Protein AF-A0A8H8X0E6-F1 (afdb_monomer)

pLDDT: mean 83.7, std 21.02, range [35.06, 98.38]

Solvent-accessible surface area (backbone atoms only — not comparable to full-atom values): 6924 Å² total; per-residue (Å²): 142,84,89,83,88,86,82,88,77,90,74,78,81,75,70,88,74,89,77,80,81,79,71,88,70,76,49,58,65,58,55,48,32,52,52,51,24,50,38,54,38,35,60,74,73,28,93,73,42,35,54,33,66,67,58,52,47,55,52,30,58,74,58,72,50,62,72,80,57,44,62,72,37,63,69,46,40,53,51,23,51,52,51,35,51,57,39,59,75,44,44,68,61,43,46,56,51,46,42,52,31,20,15,74,84,18,78,75,46,52,50,43,27,40,64,129

Organism: NCBI:txid1775910

Sequence (116 aa):
MKRIAIIAGTALALFASSAIAKDVEFDKEDIATRLIAMSAFVKTDCADMNPDTQVIRAILDKLGVDPEQLVKVQRREMQGNLLIMTYRANRKEACDDLWKQFGASGETLPGLLVRP

Secondary structure (DSSP, 8-state):
-----------------TTS-S-----HHHHHHHHHHHHHHHHHH-TT-EE-HHHHHHHHHHHT--HHHHTTSHHHHHHHHHHHHHHHHTHHHHHHHHHHHHSTT-SSSTTSEE--

Foldseek 3Di:
DDDDDDDDDPPPPDDDPVPPPPDPPPQLLNVLLLLVLLQVLCCPQPPFKHFPPVVSVVSCVVSVHDPVVQCVPVVSVVVSVVSSVVCVVPVVVSNVLCCCQEDCPHDPHHPRMYGD

Radius of gyration: 22.41 Å; Cα contacts (8 Å, |Δi|>4): 113; chains: 1; bounding box: 71×55×41 Å

Structure (mmCIF, N/CA/C/O backbone):
data_AF-A0A8H8X0E6-F1
#
_entry.id   AF-A0A8H8X0E6-F1
#
loop_
_atom_site.group_PDB
_atom_site.id
_atom_site.type_symbol
_atom_site.label_atom_id
_atom_site.label_alt_id
_atom_site.label_comp_id
_atom_site.label_asym_id
_atom_site.label_entity_id
_atom_site.label_seq_id
_atom_site.pdbx_PDB_ins_code
_atom_site.Cartn_x
_atom_site.Cartn_y
_atom_site.Cartn_z
_atom_site.occupancy
_atom_site.B_iso_or_equiv
_atom_site.auth_seq_id
_atom_site.auth_comp_id
_atom_site.auth_asym_id
_atom_site.auth_atom_id
_atom_site.pdbx_PDB_model_num
ATOM 1 N N . MET A 1 1 ? 53.832 44.017 23.919 1.00 44.25 1 MET A N 1
ATOM 2 C CA . 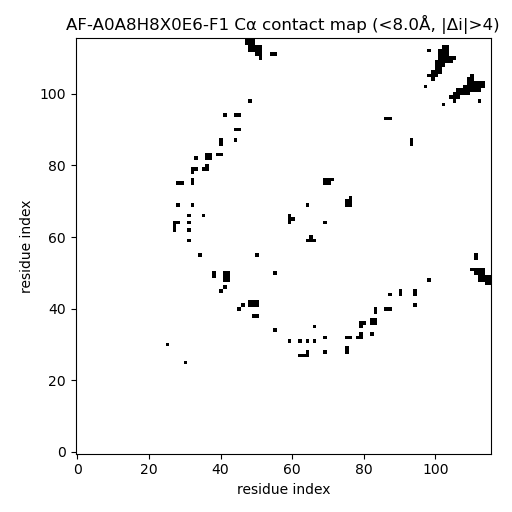MET A 1 1 ? 54.167 42.596 23.668 1.00 44.25 1 MET A CA 1
ATOM 3 C C . MET A 1 1 ? 53.394 41.701 24.632 1.00 44.25 1 MET A C 1
ATOM 5 O O . MET A 1 1 ? 53.723 41.718 25.806 1.00 44.25 1 MET A O 1
ATOM 9 N N . LYS A 1 2 ? 52.378 40.971 24.150 1.00 39.12 2 LYS A N 1
ATOM 10 C CA . LYS A 1 2 ? 52.036 39.561 24.462 1.00 39.12 2 LYS A CA 1
ATOM 11 C C . LYS A 1 2 ? 50.599 39.283 24.007 1.00 39.12 2 LYS A C 1
ATOM 13 O O . LYS A 1 2 ? 49.654 39.872 24.513 1.00 39.12 2 LYS A O 1
ATOM 18 N N . ARG A 1 3 ? 50.475 38.405 23.011 1.00 40.94 3 ARG A N 1
ATOM 19 C CA . ARG A 1 3 ? 49.227 37.773 22.574 1.00 40.94 3 ARG A CA 1
ATOM 20 C C . ARG A 1 3 ? 48.930 36.617 23.531 1.00 40.94 3 ARG A C 1
ATOM 22 O O . ARG A 1 3 ? 49.848 35.858 23.830 1.00 40.94 3 ARG A O 1
ATOM 29 N N . ILE A 1 4 ? 47.679 36.458 23.947 1.00 46.97 4 ILE A N 1
ATOM 30 C CA . ILE A 1 4 ? 47.162 35.186 24.462 1.00 46.97 4 ILE A CA 1
ATOM 31 C C . ILE A 1 4 ? 45.905 34.878 23.654 1.00 46.97 4 ILE A C 1
ATOM 33 O O . ILE A 1 4 ? 44.913 35.597 23.726 1.00 46.97 4 ILE A O 1
ATOM 37 N N . ALA A 1 5 ? 46.012 33.841 22.829 1.00 43.22 5 ALA A N 1
ATOM 38 C CA . ALA A 1 5 ? 44.894 33.164 22.201 1.00 43.22 5 ALA A CA 1
ATOM 39 C C . ALA A 1 5 ? 44.354 32.123 23.190 1.00 43.22 5 ALA A C 1
ATOM 41 O O . ALA A 1 5 ? 45.144 31.399 23.796 1.00 43.22 5 ALA A O 1
ATOM 42 N N . ILE A 1 6 ? 43.031 32.027 23.323 1.00 46.69 6 ILE A N 1
ATOM 43 C CA . ILE A 1 6 ? 42.363 30.852 23.889 1.00 46.69 6 ILE A CA 1
ATOM 44 C C . ILE A 1 6 ? 41.398 30.339 22.824 1.00 46.69 6 ILE A C 1
ATOM 46 O O . ILE A 1 6 ? 40.614 31.087 22.243 1.00 46.69 6 ILE A O 1
ATOM 50 N N . ILE A 1 7 ? 41.576 29.058 22.531 1.00 47.94 7 ILE A N 1
ATOM 51 C CA . ILE A 1 7 ? 40.958 28.260 21.483 1.00 47.94 7 ILE A CA 1
ATOM 52 C C . ILE A 1 7 ? 39.714 27.562 22.047 1.00 47.94 7 ILE A C 1
ATOM 54 O O . ILE A 1 7 ? 39.724 27.116 23.188 1.00 47.94 7 ILE A O 1
ATOM 58 N N . ALA A 1 8 ? 38.737 27.395 21.155 1.00 38.59 8 ALA A N 1
ATOM 59 C CA . ALA A 1 8 ? 37.742 26.326 21.084 1.00 38.59 8 ALA A CA 1
ATOM 60 C C . ALA A 1 8 ? 36.628 26.229 22.130 1.00 38.59 8 ALA A C 1
ATOM 62 O O . ALA A 1 8 ? 36.826 26.230 23.339 1.00 38.59 8 ALA A O 1
ATOM 63 N N . GLY A 1 9 ? 35.450 25.923 21.580 1.00 36.88 9 GLY A N 1
ATOM 64 C CA . GLY A 1 9 ? 34.549 24.973 22.213 1.00 36.88 9 GLY A CA 1
ATOM 65 C C . GLY A 1 9 ? 33.214 25.539 22.652 1.00 36.88 9 GLY A C 1
ATOM 66 O O . GLY A 1 9 ? 32.753 25.196 23.732 1.00 36.88 9 GLY A O 1
ATOM 67 N N . THR A 1 10 ? 32.538 26.346 21.832 1.00 44.59 10 THR A N 1
ATOM 68 C CA . THR A 1 10 ? 31.100 26.593 22.031 1.00 44.59 10 THR A CA 1
ATOM 69 C C . THR A 1 10 ? 30.303 25.375 21.552 1.00 44.59 10 THR A C 1
ATOM 71 O O . THR A 1 10 ? 29.548 25.434 20.587 1.00 44.59 10 THR A O 1
ATOM 74 N N . ALA A 1 11 ? 30.499 24.234 22.215 1.00 43.66 11 ALA A N 1
ATOM 75 C CA . ALA A 1 11 ? 29.534 23.150 22.190 1.00 43.66 11 ALA A CA 1
ATOM 76 C C . ALA A 1 11 ? 28.353 23.616 23.044 1.00 43.66 11 ALA A C 1
ATOM 78 O O . ALA A 1 11 ? 28.342 23.459 24.265 1.00 43.66 11 ALA A O 1
ATOM 79 N N . LEU A 1 12 ? 27.385 24.267 22.399 1.00 47.25 12 LEU A N 1
ATOM 80 C CA . LEU A 1 12 ? 26.084 24.514 22.998 1.00 47.25 12 LEU A CA 1
ATOM 81 C C . LEU A 1 12 ? 25.420 23.144 23.186 1.00 47.25 12 LEU A C 1
ATOM 83 O O . LEU A 1 12 ? 24.783 22.605 22.284 1.00 47.25 12 LEU A O 1
ATOM 87 N N . ALA A 1 13 ? 25.612 22.563 24.366 1.00 51.88 13 ALA A N 1
ATOM 88 C CA . ALA A 1 13 ? 24.751 21.519 24.882 1.00 51.88 13 ALA A CA 1
ATOM 89 C C . ALA A 1 13 ? 23.367 22.140 25.124 1.00 51.88 13 ALA A C 1
ATOM 91 O O . ALA A 1 13 ? 23.052 22.589 26.224 1.00 51.88 13 ALA A O 1
ATOM 92 N N . LEU A 1 14 ? 22.548 22.210 24.074 1.00 46.12 14 LEU A N 1
ATOM 93 C CA . LEU A 1 14 ? 21.116 22.423 24.217 1.00 46.12 14 LEU A CA 1
ATOM 94 C C . LEU A 1 14 ? 20.473 21.058 24.443 1.00 46.12 14 LEU A C 1
ATOM 96 O O . LEU A 1 14 ? 20.231 20.295 23.516 1.00 46.12 14 LEU A O 1
ATOM 100 N N . PHE A 1 15 ? 20.303 20.764 25.728 1.00 50.59 15 PHE A N 1
ATOM 101 C CA . PHE A 1 15 ? 19.176 20.055 26.317 1.00 50.59 15 PHE A CA 1
ATOM 102 C C . PHE A 1 15 ? 18.475 19.017 25.432 1.00 50.59 15 PHE A C 1
ATOM 104 O O . PHE A 1 15 ? 17.677 19.329 24.550 1.00 50.59 15 PHE A O 1
ATOM 111 N N . ALA A 1 16 ? 18.713 17.759 25.804 1.00 49.31 16 ALA A N 1
ATOM 112 C CA . ALA A 1 16 ? 17.683 16.747 25.993 1.00 49.31 16 ALA A CA 1
ATOM 113 C C . ALA A 1 16 ? 16.251 17.263 25.759 1.00 49.31 16 ALA A C 1
ATOM 115 O O . ALA A 1 16 ? 15.616 17.815 26.653 1.00 49.31 16 ALA A O 1
ATOM 116 N N . SER A 1 17 ? 15.724 17.022 24.562 1.00 42.12 17 SER A N 1
ATOM 117 C CA . SER A 1 17 ? 14.280 16.982 24.349 1.00 42.12 17 SER A CA 1
ATOM 118 C C . SER A 1 17 ? 13.820 15.535 24.484 1.00 42.12 17 SER A C 1
ATOM 120 O O . SER A 1 17 ? 13.332 14.926 23.540 1.00 42.12 17 SER A O 1
ATOM 122 N N . SER A 1 18 ? 13.954 14.965 25.681 1.00 45.53 18 SER A N 1
ATOM 123 C CA . SER A 1 18 ? 13.305 13.706 26.074 1.00 45.53 18 SER A CA 1
ATOM 124 C C . SER A 1 18 ? 11.787 13.881 26.300 1.00 45.53 18 SER A C 1
ATOM 126 O O . SER A 1 18 ? 11.186 13.192 27.118 1.00 45.53 18 SER A O 1
ATOM 128 N N . ALA A 1 19 ? 11.147 14.808 25.573 1.00 48.16 19 ALA A N 1
ATOM 129 C CA . ALA A 1 19 ? 9.763 15.237 25.791 1.00 48.16 19 ALA A CA 1
ATOM 130 C C . ALA A 1 19 ? 8.918 15.392 24.505 1.00 48.16 19 ALA A C 1
ATOM 132 O O . ALA A 1 19 ? 7.848 15.987 24.564 1.00 48.16 19 ALA A O 1
ATOM 133 N N . ILE A 1 20 ? 9.339 14.832 23.362 1.00 45.31 20 ILE A N 1
ATOM 134 C CA . ILE A 1 20 ? 8.476 14.680 22.164 1.00 45.31 20 ILE A CA 1
ATOM 135 C C . ILE A 1 20 ? 8.529 13.236 21.635 1.00 45.31 20 ILE A C 1
ATOM 137 O O . ILE A 1 20 ? 8.557 12.978 20.440 1.00 45.31 20 ILE A O 1
ATOM 141 N N . ALA A 1 21 ? 8.589 12.270 22.549 1.00 44.22 21 ALA A N 1
ATOM 142 C CA . ALA A 1 21 ? 8.438 10.848 22.239 1.00 44.22 21 ALA A CA 1
ATOM 143 C C . ALA A 1 21 ? 7.188 10.259 22.914 1.00 44.22 21 ALA A C 1
ATOM 145 O O . ALA A 1 21 ? 7.139 9.065 23.189 1.00 44.22 21 ALA A O 1
ATOM 146 N N . LYS A 1 22 ? 6.193 11.100 23.228 1.00 35.06 22 LYS A N 1
ATOM 147 C CA . LYS A 1 22 ? 4.866 10.624 23.620 1.00 35.06 22 LYS A CA 1
ATOM 148 C C . LYS A 1 22 ? 4.032 10.452 22.358 1.00 35.06 22 LYS A C 1
ATOM 150 O O . LYS A 1 22 ? 3.557 11.427 21.788 1.00 35.06 22 LYS A O 1
ATOM 155 N N . ASP A 1 23 ? 3.951 9.196 21.941 1.00 43.84 23 ASP A N 1
ATOM 156 C CA . ASP A 1 23 ? 2.812 8.620 21.239 1.00 43.84 23 ASP A CA 1
ATOM 157 C C . ASP A 1 23 ? 2.498 9.232 19.864 1.00 43.84 23 ASP A C 1
ATOM 159 O O . ASP A 1 23 ? 1.439 9.814 19.643 1.00 43.84 23 ASP A O 1
ATOM 163 N N . VAL A 1 24 ? 3.364 8.989 18.870 1.00 44.91 24 VAL A N 1
ATOM 164 C CA . VAL A 1 24 ? 2.840 8.786 17.505 1.00 44.91 24 VAL A CA 1
ATOM 165 C C . VAL A 1 24 ? 2.217 7.392 17.491 1.00 44.91 24 VAL A C 1
ATOM 167 O O . VAL A 1 24 ? 2.767 6.441 16.940 1.00 44.91 24 VAL A O 1
ATOM 170 N N . GLU A 1 25 ? 1.095 7.245 18.188 1.00 51.03 25 GLU A N 1
ATOM 171 C CA . GLU A 1 25 ? 0.219 6.107 17.981 1.00 51.03 25 GLU A CA 1
ATOM 172 C C . GLU A 1 25 ? -0.346 6.298 16.574 1.00 51.03 25 GLU A C 1
ATOM 174 O O . GLU A 1 25 ? -1.158 7.192 16.321 1.00 51.03 25 GLU A O 1
ATOM 179 N N . PHE A 1 26 ? 0.193 5.553 15.607 1.00 59.50 26 PHE A N 1
ATOM 180 C CA . PHE A 1 26 ? -0.375 5.545 14.269 1.00 59.50 26 PHE A CA 1
ATOM 181 C C . PHE A 1 26 ? -1.802 5.026 14.393 1.00 59.50 26 PHE A C 1
ATOM 183 O O . PHE A 1 26 ? -2.028 3.847 14.660 1.00 59.50 26 PHE A O 1
ATOM 190 N N . ASP A 1 27 ? -2.755 5.936 14.217 1.00 88.25 27 ASP A N 1
ATOM 191 C CA . ASP A 1 27 ? -4.169 5.614 14.161 1.00 88.25 27 ASP A CA 1
ATOM 192 C C . ASP A 1 27 ? -4.382 4.485 13.144 1.00 88.25 27 ASP A C 1
ATOM 194 O O . ASP A 1 27 ? -3.899 4.546 12.010 1.00 88.25 27 ASP A O 1
ATOM 198 N N . LYS A 1 28 ? -5.095 3.434 13.551 1.00 92.25 28 LYS A N 1
ATOM 199 C CA . LYS A 1 28 ? -5.403 2.273 12.707 1.00 92.25 28 LYS A CA 1
ATOM 200 C C . LYS A 1 28 ? -5.987 2.671 11.350 1.00 92.25 28 LYS A C 1
ATOM 202 O O . LYS A 1 28 ? -5.697 2.026 10.344 1.00 92.25 28 LYS A O 1
ATOM 207 N N . GLU A 1 29 ? -6.758 3.756 11.300 1.00 93.00 29 GLU A N 1
ATOM 208 C CA . GLU A 1 29 ? -7.299 4.294 10.055 1.00 93.00 29 GLU A CA 1
ATOM 209 C C . GLU A 1 29 ? -6.228 4.936 9.165 1.00 93.00 29 GLU A C 1
ATOM 211 O O . GLU A 1 29 ? -6.338 4.877 7.941 1.00 93.00 29 GLU A O 1
ATOM 216 N N . ASP A 1 30 ? -5.188 5.538 9.749 1.00 92.69 30 ASP A N 1
ATOM 217 C CA . ASP A 1 30 ? -4.032 6.077 9.021 1.00 92.69 30 ASP A CA 1
ATOM 218 C C . ASP A 1 30 ? -3.267 4.949 8.325 1.00 92.69 30 ASP A C 1
ATOM 220 O O . ASP A 1 30 ? -3.00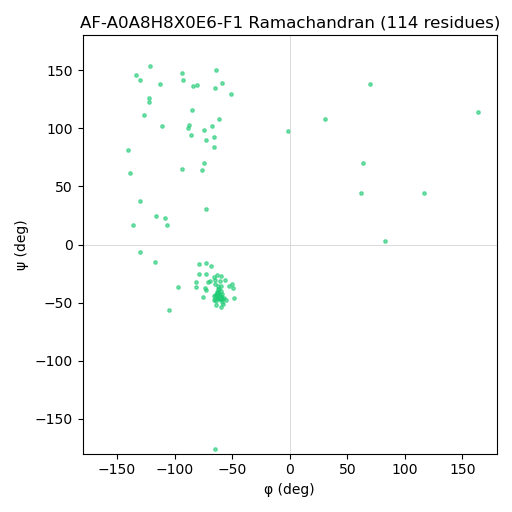9 5.015 7.121 1.00 92.69 30 ASP A O 1
ATOM 224 N N . ILE A 1 31 ? -2.985 3.874 9.070 1.00 93.44 31 ILE A N 1
ATOM 225 C CA . ILE A 1 31 ? -2.320 2.671 8.553 1.00 93.44 31 ILE A CA 1
ATOM 226 C C . ILE A 1 31 ? -3.148 2.067 7.419 1.00 93.44 31 ILE A C 1
ATOM 228 O O . ILE A 1 31 ? -2.629 1.819 6.330 1.00 93.44 31 ILE A O 1
ATOM 232 N N . ALA A 1 32 ? -4.448 1.878 7.648 1.00 95.44 32 ALA A N 1
ATOM 233 C CA . ALA A 1 32 ? -5.356 1.322 6.657 1.00 95.44 32 ALA A CA 1
ATOM 234 C C . ALA A 1 32 ? -5.466 2.207 5.401 1.00 95.44 32 ALA A C 1
ATOM 236 O O . ALA A 1 32 ?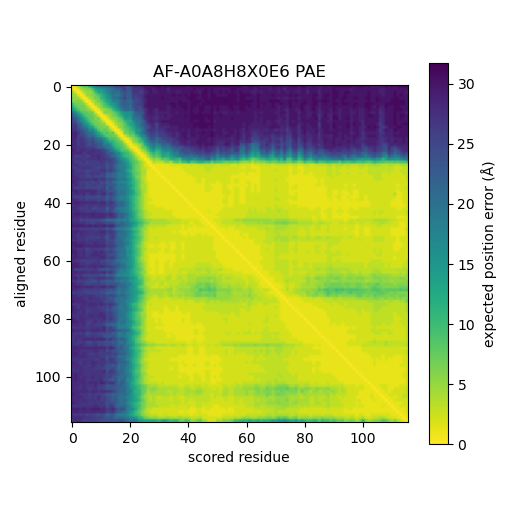 -5.423 1.697 4.282 1.00 95.44 32 ALA A O 1
ATOM 237 N N . THR A 1 33 ? -5.518 3.533 5.559 1.00 95.69 33 THR A N 1
ATOM 238 C CA . THR A 1 33 ? -5.542 4.482 4.433 1.00 95.69 33 THR A CA 1
ATOM 239 C C . THR A 1 33 ? -4.274 4.380 3.590 1.00 95.69 33 THR A C 1
ATOM 241 O O . THR A 1 33 ? -4.356 4.297 2.364 1.00 95.69 33 THR A O 1
ATOM 244 N N . ARG A 1 34 ? -3.097 4.335 4.229 1.00 95.12 34 ARG A N 1
ATOM 245 C CA . ARG A 1 34 ? -1.813 4.154 3.534 1.00 95.12 34 ARG A CA 1
ATOM 246 C C . ARG A 1 34 ? -1.768 2.828 2.783 1.00 95.12 34 ARG A C 1
ATOM 248 O O . ARG A 1 34 ? -1.373 2.807 1.620 1.00 95.12 34 ARG A O 1
ATOM 255 N N . LEU A 1 35 ? -2.214 1.748 3.424 1.00 95.94 35 LEU A N 1
ATOM 256 C CA . LEU A 1 35 ? -2.246 0.412 2.836 1.00 95.94 35 LEU A CA 1
ATOM 257 C C . LEU A 1 35 ? -3.134 0.364 1.585 1.00 95.94 35 LEU A C 1
ATOM 259 O O . LEU A 1 35 ? -2.708 -0.142 0.546 1.00 95.94 35 LEU A O 1
ATOM 263 N N . ILE A 1 36 ? -4.343 0.924 1.657 1.00 95.56 36 ILE A N 1
ATOM 264 C CA . ILE A 1 36 ? -5.288 0.967 0.531 1.00 95.56 36 ILE A CA 1
ATOM 265 C C . ILE A 1 36 ? -4.730 1.819 -0.611 1.00 95.56 36 ILE A C 1
ATOM 267 O O . ILE A 1 36 ? -4.731 1.381 -1.760 1.00 95.56 36 ILE A O 1
ATOM 271 N N . ALA A 1 37 ? -4.207 3.007 -0.307 1.00 96.50 37 ALA A N 1
ATOM 272 C CA . ALA A 1 37 ? -3.643 3.908 -1.308 1.00 96.50 37 ALA A CA 1
ATOM 273 C C . ALA A 1 37 ? -2.414 3.306 -2.012 1.00 96.50 37 ALA A C 1
ATOM 275 O O . ALA A 1 37 ? -2.325 3.355 -3.239 1.00 96.50 37 ALA A O 1
ATOM 276 N N . MET A 1 38 ? -1.507 2.671 -1.263 1.00 97.44 38 MET A N 1
ATOM 277 C CA . MET A 1 38 ? -0.382 1.918 -1.825 1.00 97.44 38 MET A CA 1
ATOM 278 C C . MET A 1 38 ? -0.874 0.783 -2.730 1.00 97.44 38 MET A C 1
ATOM 280 O O . MET A 1 38 ? -0.401 0.645 -3.854 1.00 97.44 38 MET A O 1
ATOM 284 N N . SER A 1 39 ? -1.855 0.002 -2.274 1.00 97.00 39 SER A N 1
ATOM 285 C CA . SER A 1 39 ? -2.408 -1.119 -3.043 1.00 97.00 39 SER A CA 1
ATOM 286 C C . SER A 1 39 ? -3.051 -0.651 -4.351 1.00 97.00 39 SER A C 1
ATOM 288 O O . SER A 1 39 ? -2.843 -1.267 -5.397 1.00 97.00 39 SER A O 1
ATOM 290 N N . ALA A 1 40 ? -3.785 0.465 -4.313 1.00 96.94 40 ALA A N 1
ATOM 291 C CA . ALA A 1 40 ? -4.392 1.080 -5.489 1.00 96.94 40 ALA A CA 1
ATOM 292 C C . ALA A 1 40 ? -3.338 1.597 -6.481 1.00 96.94 40 ALA A C 1
ATOM 294 O O . ALA A 1 40 ? -3.466 1.358 -7.684 1.00 96.94 40 ALA A O 1
ATOM 295 N N . PHE A 1 41 ? -2.284 2.257 -5.985 1.00 98.38 41 PHE A N 1
ATOM 296 C CA . PHE A 1 41 ? -1.151 2.679 -6.809 1.00 98.38 41 PHE A CA 1
ATOM 297 C C . PHE A 1 41 ? -0.470 1.475 -7.464 1.00 98.38 41 PHE A C 1
ATOM 299 O O . PHE A 1 41 ? -0.388 1.431 -8.686 1.00 98.38 41 PHE A O 1
ATOM 306 N N . VAL A 1 42 ? -0.066 0.460 -6.692 1.00 98.25 42 VAL A N 1
ATOM 307 C CA . VAL A 1 42 ? 0.609 -0.733 -7.232 1.00 98.25 42 VAL A CA 1
ATOM 308 C C . VAL A 1 42 ? -0.236 -1.390 -8.315 1.00 98.25 42 VAL A C 1
ATOM 310 O O . VAL A 1 42 ? 0.264 -1.644 -9.406 1.00 98.25 42 VAL A O 1
ATOM 313 N N . LYS A 1 43 ? -1.532 -1.597 -8.051 1.00 97.50 43 LYS A N 1
ATOM 314 C CA . LYS A 1 43 ? -2.438 -2.248 -9.001 1.00 97.50 43 LYS A CA 1
ATOM 315 C C . LYS A 1 43 ? -2.568 -1.499 -10.331 1.00 97.50 43 LYS A C 1
ATOM 317 O O . LYS A 1 43 ? -2.822 -2.130 -11.354 1.00 97.50 43 LYS A O 1
ATOM 322 N N . THR A 1 44 ? -2.450 -0.174 -10.303 1.00 97.56 44 THR A N 1
ATOM 323 C CA . THR A 1 44 ? -2.712 0.691 -11.461 1.00 97.56 44 THR A CA 1
ATOM 324 C C . THR A 1 44 ? -1.435 1.065 -12.210 1.00 97.56 44 THR A C 1
ATOM 326 O O . THR A 1 44 ? -1.447 1.182 -13.433 1.00 97.56 44 THR A O 1
ATOM 329 N N . ASP A 1 45 ? -0.339 1.276 -11.485 1.00 98.12 45 ASP A N 1
ATOM 330 C CA . ASP A 1 45 ? 0.848 1.970 -11.980 1.00 98.12 45 ASP A CA 1
ATOM 331 C C . ASP A 1 45 ? 2.110 1.077 -12.022 1.00 98.12 45 ASP A C 1
ATOM 333 O O . ASP A 1 45 ? 3.071 1.434 -12.709 1.00 98.12 45 ASP A O 1
ATOM 337 N N . CYS A 1 46 ? 2.118 -0.086 -11.356 1.00 97.81 46 CYS A N 1
ATOM 338 C CA . CYS A 1 46 ? 3.260 -1.006 -11.328 1.00 97.81 46 CYS A CA 1
ATOM 339 C C . CYS A 1 46 ? 2.963 -2.301 -12.108 1.00 97.81 46 CYS A C 1
ATOM 341 O O . CYS A 1 46 ? 2.281 -3.196 -11.621 1.00 97.81 46 CYS A O 1
ATOM 343 N N . ALA A 1 47 ? 3.487 -2.409 -13.333 1.00 95.69 47 ALA A N 1
ATOM 344 C CA . ALA A 1 47 ? 3.059 -3.424 -14.305 1.00 95.69 47 ALA A CA 1
ATOM 345 C C . ALA A 1 47 ? 3.376 -4.885 -13.925 1.00 95.69 47 ALA A C 1
ATOM 347 O O . ALA A 1 47 ? 2.677 -5.793 -14.369 1.00 95.69 47 ALA A O 1
ATOM 348 N N . ASP A 1 48 ? 4.425 -5.124 -13.136 1.00 95.88 48 ASP A N 1
ATOM 349 C CA . ASP A 1 48 ? 4.905 -6.457 -12.751 1.00 95.88 48 ASP A CA 1
ATOM 350 C C . ASP A 1 48 ? 4.595 -6.811 -11.289 1.00 95.88 48 ASP A C 1
ATOM 352 O O . ASP A 1 48 ? 5.178 -7.744 -10.737 1.00 95.88 48 ASP A O 1
ATOM 356 N N . MET A 1 49 ? 3.671 -6.082 -10.659 1.00 97.31 49 MET A N 1
ATOM 357 C CA . MET A 1 49 ? 3.290 -6.272 -9.264 1.00 97.31 49 MET A CA 1
ATOM 358 C C . MET A 1 49 ? 1.776 -6.289 -9.091 1.00 97.31 49 MET A C 1
ATOM 360 O O . MET A 1 49 ? 1.037 -5.557 -9.743 1.00 97.31 49 MET A O 1
ATOM 364 N N . ASN A 1 50 ? 1.307 -7.098 -8.149 1.00 97.94 50 ASN A N 1
ATOM 365 C CA . ASN A 1 50 ? -0.060 -7.071 -7.665 1.00 97.94 50 ASN A CA 1
ATOM 366 C C . ASN A 1 50 ? -0.071 -7.013 -6.133 1.00 97.94 50 ASN A C 1
ATOM 368 O O . ASN A 1 50 ? 0.737 -7.684 -5.489 1.00 97.94 50 ASN A O 1
ATOM 372 N N . PRO A 1 51 ? -0.998 -6.252 -5.534 1.00 97.38 51 PRO A N 1
ATOM 373 C CA . PRO A 1 51 ? -1.280 -6.383 -4.113 1.00 97.38 51 PRO A CA 1
ATOM 374 C C . PRO A 1 51 ? -1.868 -7.769 -3.809 1.00 97.38 51 PRO A C 1
ATOM 376 O O . PRO A 1 51 ? -2.787 -8.211 -4.505 1.00 97.38 51 PRO A O 1
ATOM 379 N N . ASP A 1 52 ? -1.394 -8.433 -2.753 1.00 96.75 52 ASP A N 1
ATOM 380 C CA . ASP A 1 52 ? -2.062 -9.626 -2.231 1.00 96.75 52 ASP A CA 1
ATOM 381 C C . ASP A 1 52 ? -3.326 -9.203 -1.471 1.00 96.75 52 ASP A C 1
ATOM 383 O O . ASP A 1 52 ? -3.307 -8.787 -0.309 1.00 96.75 52 ASP A O 1
ATOM 387 N N . THR A 1 53 ? -4.464 -9.301 -2.157 1.00 93.31 53 THR A N 1
ATOM 388 C CA . THR A 1 53 ? -5.761 -8.877 -1.622 1.00 93.31 53 THR A CA 1
ATOM 389 C C . THR A 1 53 ? -6.203 -9.663 -0.389 1.00 93.31 53 THR A C 1
ATOM 391 O O . THR A 1 53 ? -6.974 -9.131 0.411 1.00 93.31 53 THR A O 1
ATOM 394 N N . GLN A 1 54 ? -5.745 -10.910 -0.221 1.00 94.44 54 GLN A N 1
ATOM 395 C CA . GLN A 1 54 ? -6.093 -11.715 0.952 1.00 94.44 54 GLN A CA 1
ATOM 396 C C . GLN A 1 54 ? -5.307 -11.233 2.169 1.00 94.44 54 GLN A C 1
ATOM 398 O O . GLN A 1 54 ? -5.895 -11.006 3.228 1.00 94.44 54 GLN A O 1
ATOM 403 N N . VAL A 1 55 ? -4.005 -10.990 1.997 1.00 94.50 55 VAL A N 1
ATOM 404 C CA . VAL A 1 55 ? -3.142 -10.442 3.051 1.00 94.50 55 VAL A CA 1
ATOM 405 C C . VAL A 1 55 ? -3.611 -9.046 3.464 1.00 94.50 55 VAL A C 1
ATOM 407 O O . VAL A 1 55 ? -3.768 -8.781 4.654 1.00 94.50 55 VAL A O 1
ATOM 410 N N . ILE A 1 56 ? -3.917 -8.168 2.504 1.00 94.88 56 ILE A N 1
ATOM 411 C CA . ILE A 1 56 ? -4.425 -6.817 2.795 1.00 94.88 56 ILE A CA 1
ATOM 412 C C . ILE A 1 56 ? -5.725 -6.873 3.594 1.00 94.88 56 ILE A C 1
ATOM 414 O O . ILE A 1 56 ? -5.847 -6.172 4.598 1.00 94.88 56 ILE A O 1
ATOM 418 N N . ARG A 1 57 ? -6.684 -7.718 3.191 1.00 94.44 57 ARG A N 1
ATOM 419 C CA . ARG A 1 57 ? -7.944 -7.877 3.928 1.00 94.44 57 ARG A CA 1
ATOM 420 C C . ARG A 1 57 ? -7.692 -8.350 5.358 1.00 94.44 57 ARG A C 1
ATOM 422 O O . ARG A 1 57 ? -8.211 -7.741 6.284 1.00 94.44 57 ARG A O 1
ATOM 429 N N . ALA A 1 58 ? -6.837 -9.354 5.545 1.00 94.69 58 ALA A N 1
ATOM 430 C CA . ALA A 1 58 ? -6.494 -9.851 6.874 1.00 94.69 58 ALA A CA 1
ATOM 431 C C . ALA A 1 58 ? -5.854 -8.768 7.768 1.00 94.69 58 ALA A C 1
ATOM 433 O O . ALA A 1 58 ? -6.118 -8.723 8.971 1.00 94.69 58 ALA A O 1
ATOM 434 N N . ILE A 1 59 ? -5.038 -7.872 7.197 1.00 94.38 59 ILE A N 1
ATOM 435 C CA . ILE A 1 59 ? -4.468 -6.730 7.928 1.00 94.38 59 ILE A CA 1
ATOM 436 C C . ILE A 1 59 ? -5.569 -5.748 8.343 1.00 94.38 59 ILE A C 1
ATOM 438 O O . ILE A 1 59 ? -5.608 -5.348 9.505 1.00 94.38 59 ILE A O 1
ATOM 442 N N . LEU A 1 60 ? -6.468 -5.376 7.428 1.00 94.69 60 LEU A N 1
ATOM 443 C CA . LEU A 1 60 ? -7.578 -4.460 7.718 1.00 94.69 60 LEU A CA 1
ATOM 444 C C . LEU A 1 60 ? -8.528 -5.026 8.785 1.00 94.69 60 LEU A C 1
ATOM 446 O O . LEU A 1 60 ? -8.884 -4.315 9.728 1.00 94.69 60 LEU A O 1
ATOM 450 N N . ASP A 1 61 ? -8.847 -6.319 8.699 1.00 95.31 61 ASP A N 1
ATOM 451 C CA . ASP A 1 61 ? -9.665 -7.027 9.686 1.00 95.31 61 ASP A CA 1
ATOM 452 C C . ASP A 1 61 ? -8.997 -7.009 11.068 1.00 95.31 61 ASP A C 1
ATOM 454 O O . ASP A 1 61 ? -9.639 -6.698 12.072 1.00 95.31 61 ASP A O 1
ATOM 458 N N . LYS A 1 62 ? -7.681 -7.259 11.132 1.00 95.12 62 LYS A N 1
ATOM 459 C CA . LYS A 1 62 ? -6.906 -7.202 12.383 1.00 95.12 62 LYS A CA 1
ATOM 460 C C . LYS A 1 62 ? -6.846 -5.794 12.978 1.00 95.12 62 LYS A C 1
ATOM 462 O O . LYS A 1 62 ? -6.821 -5.650 14.199 1.00 95.12 62 LYS A O 1
ATOM 467 N N . LEU A 1 63 ? -6.819 -4.765 12.135 1.00 93.56 63 LEU A N 1
ATOM 468 C CA . LEU A 1 63 ? -6.911 -3.372 12.569 1.00 93.56 63 LEU A CA 1
ATOM 469 C C . LEU A 1 63 ? -8.331 -3.011 13.037 1.00 93.56 63 LEU A C 1
ATOM 471 O O . LEU A 1 63 ? -8.509 -1.999 13.714 1.00 93.56 63 LEU A O 1
ATOM 475 N N . GLY A 1 64 ? -9.346 -3.816 12.709 1.00 95.12 64 GLY A N 1
ATOM 476 C CA . G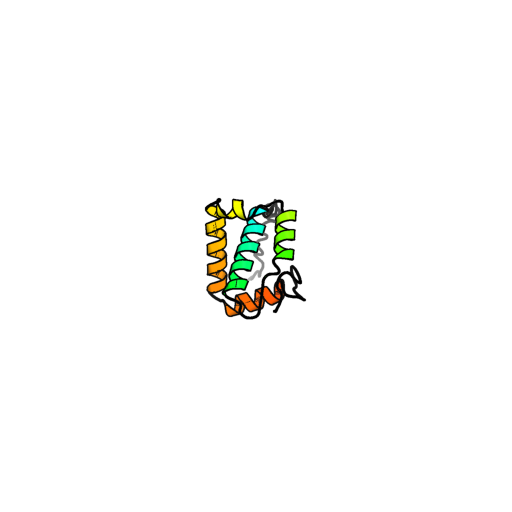LY A 1 64 ? -10.744 -3.496 12.979 1.00 95.12 64 GLY A CA 1
ATOM 477 C C . GLY A 1 64 ? -11.171 -2.232 12.235 1.00 95.12 64 GLY A C 1
ATOM 478 O O . GLY A 1 64 ? -11.753 -1.325 12.843 1.00 95.12 64 GLY A O 1
ATOM 479 N N . VAL A 1 65 ? -10.789 -2.137 10.956 1.00 94.06 65 VAL A N 1
ATOM 480 C CA . VAL A 1 65 ? -11.113 -1.023 10.061 1.00 94.06 65 VAL A CA 1
ATOM 481 C C . VAL A 1 65 ? -11.859 -1.555 8.845 1.00 94.06 65 VAL A C 1
ATOM 483 O O . VAL A 1 65 ? -11.340 -2.385 8.105 1.00 94.06 65 VAL A O 1
ATOM 486 N N . ASP A 1 66 ? -13.061 -1.031 8.620 1.00 90.94 66 ASP A N 1
ATOM 487 C CA . ASP A 1 66 ? -13.832 -1.290 7.407 1.00 90.94 66 ASP A CA 1
ATOM 488 C C . ASP A 1 66 ? -13.389 -0.310 6.297 1.00 90.94 66 ASP A C 1
ATOM 490 O O . ASP A 1 66 ? -13.574 0.908 6.447 1.00 90.94 66 ASP A O 1
ATOM 494 N N . PRO A 1 67 ? -12.805 -0.796 5.183 1.00 85.25 67 PRO A N 1
ATOM 495 C CA . PRO A 1 67 ? -12.364 0.060 4.084 1.00 85.25 67 PRO A CA 1
ATOM 496 C C . PRO A 1 67 ? -13.503 0.875 3.455 1.00 85.25 67 PRO A C 1
ATOM 498 O O . PRO A 1 67 ? -13.253 1.972 2.952 1.00 85.25 67 PRO A O 1
ATOM 501 N N . GLU A 1 68 ? -14.752 0.404 3.519 1.00 87.00 68 GLU A N 1
ATOM 502 C CA . GLU A 1 68 ? -15.903 1.144 2.996 1.00 87.00 68 GLU A CA 1
ATOM 503 C C . GLU A 1 68 ? -16.274 2.352 3.864 1.00 87.00 68 GLU A C 1
ATOM 505 O O . GLU A 1 68 ? -16.847 3.322 3.361 1.00 87.00 68 GLU A O 1
ATOM 510 N N . GLN A 1 69 ? -15.943 2.339 5.160 1.00 87.44 69 GLN A N 1
ATOM 511 C CA . GLN A 1 69 ? -16.133 3.516 6.015 1.00 87.44 69 GLN A CA 1
ATOM 512 C C . GLN A 1 69 ? -14.995 4.519 5.857 1.00 87.44 69 GLN A C 1
ATOM 514 O O . GLN A 1 69 ? -15.244 5.721 5.928 1.00 87.44 69 GLN A O 1
ATOM 519 N N . LEU A 1 70 ? -13.768 4.055 5.586 1.00 85.62 70 LEU A N 1
ATOM 520 C CA . LEU A 1 70 ? -12.619 4.942 5.385 1.00 85.62 70 LEU A CA 1
ATOM 521 C C . LEU A 1 70 ? -12.861 5.946 4.260 1.00 85.62 70 LEU A C 1
ATOM 523 O O . LEU A 1 70 ? -12.620 7.135 4.440 1.00 85.62 70 LEU A O 1
ATOM 527 N N . VAL A 1 71 ? -13.382 5.491 3.119 1.00 79.69 71 VAL A N 1
ATOM 528 C CA . VAL A 1 71 ? -13.623 6.363 1.957 1.00 79.69 71 VAL A CA 1
ATOM 529 C C . VAL A 1 71 ? -14.740 7.387 2.186 1.00 79.69 71 VAL A C 1
ATOM 531 O O . VAL A 1 71 ? -14.790 8.394 1.492 1.00 79.69 71 VAL A O 1
ATOM 534 N N . LYS A 1 72 ? -15.614 7.180 3.180 1.00 85.56 72 LYS A N 1
ATOM 535 C CA . LYS A 1 72 ? -16.653 8.156 3.563 1.00 85.56 72 LYS A CA 1
ATOM 536 C C . LYS A 1 72 ? -16.098 9.290 4.420 1.00 85.56 72 LYS A C 1
ATOM 538 O O . LYS A 1 72 ? -16.739 10.330 4.566 1.00 85.56 72 LYS A O 1
ATOM 543 N N . VAL A 1 73 ? -14.913 9.107 4.997 1.00 89.25 73 VAL A N 1
ATOM 544 C CA . VAL A 1 73 ? -14.221 10.147 5.749 1.00 89.25 73 VAL A CA 1
ATOM 545 C C . VAL A 1 73 ? -13.387 10.965 4.767 1.00 89.25 73 VAL A C 1
ATOM 547 O O . VAL A 1 73 ? -12.294 10.558 4.380 1.00 89.25 73 VAL A O 1
ATOM 550 N N . GLN A 1 74 ? -13.868 12.159 4.407 1.00 91.06 74 GLN A N 1
ATOM 551 C CA . GLN A 1 74 ? -13.223 13.043 3.420 1.00 91.06 74 GLN A CA 1
ATOM 552 C C . GLN A 1 74 ? -11.719 13.246 3.679 1.00 91.06 74 GLN A C 1
ATOM 554 O O . GLN A 1 74 ? -10.909 13.280 2.755 1.00 91.06 74 GLN A O 1
ATOM 559 N N . ARG A 1 75 ? -11.314 13.339 4.954 1.00 91.56 75 ARG A N 1
ATOM 560 C CA . ARG A 1 75 ? -9.898 13.440 5.338 1.00 91.56 75 ARG A CA 1
ATOM 561 C C . ARG A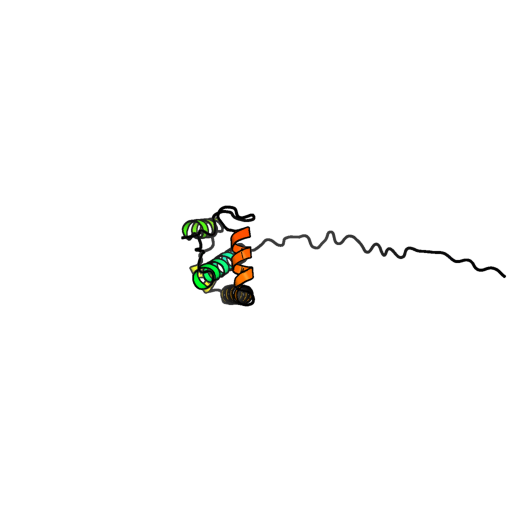 1 75 ? -9.072 12.242 4.849 1.00 91.56 75 ARG A C 1
ATOM 563 O O . ARG A 1 75 ? -7.958 12.447 4.375 1.00 91.56 75 ARG A O 1
ATOM 570 N N . ARG A 1 76 ? -9.591 11.017 4.971 1.00 93.06 76 ARG A N 1
ATOM 571 C CA . ARG A 1 76 ? -8.900 9.780 4.566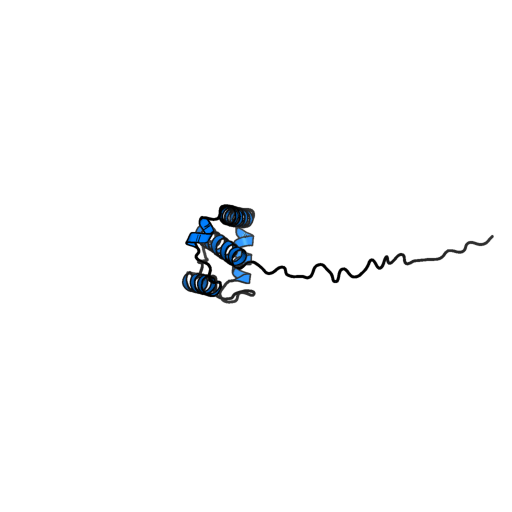 1.00 93.06 76 ARG A CA 1
ATOM 572 C C . ARG A 1 76 ? -8.851 9.636 3.058 1.00 93.06 76 ARG A C 1
ATOM 574 O O . ARG A 1 76 ? -7.807 9.277 2.525 1.00 93.06 76 ARG A O 1
ATOM 581 N N . GLU A 1 77 ? -9.929 10.003 2.374 1.00 92.81 77 GLU A N 1
ATOM 582 C CA . GLU A 1 77 ? -9.949 10.065 0.914 1.00 92.81 77 GLU A CA 1
ATOM 583 C C . GLU A 1 77 ? -8.863 11.018 0.386 1.00 92.81 77 GLU A C 1
ATOM 585 O O . GLU A 1 77 ? -8.021 10.623 -0.423 1.00 92.81 77 GLU A O 1
ATOM 590 N N . MET A 1 78 ? -8.808 12.253 0.902 1.00 94.62 78 MET A N 1
ATOM 591 C CA . MET A 1 78 ? -7.771 13.222 0.523 1.00 94.62 78 MET A CA 1
ATOM 592 C C . MET A 1 78 ? -6.364 12.704 0.829 1.00 94.62 78 MET A C 1
ATOM 594 O O . MET A 1 78 ? -5.467 12.824 -0.004 1.00 94.62 78 MET A O 1
ATOM 598 N N . GLN A 1 79 ? -6.166 12.107 2.005 1.00 94.56 79 GLN A N 1
ATOM 599 C CA . GLN A 1 79 ? -4.885 11.533 2.400 1.00 94.56 79 GLN A CA 1
ATOM 600 C C . GLN A 1 79 ? -4.437 10.418 1.444 1.00 94.56 79 GLN A C 1
ATOM 602 O O . GLN A 1 79 ? -3.286 10.416 1.006 1.00 94.56 79 GLN A O 1
ATOM 607 N N . GLY A 1 80 ? -5.332 9.488 1.102 1.00 95.06 80 GLY A N 1
ATOM 608 C CA . GLY A 1 80 ? -5.037 8.410 0.163 1.00 95.06 80 GLY A CA 1
ATOM 609 C C . GLY A 1 80 ? -4.678 8.945 -1.223 1.00 95.06 80 GLY A C 1
ATOM 610 O O . GLY A 1 80 ? -3.672 8.537 -1.804 1.00 95.06 80 GLY A O 1
ATOM 611 N N . ASN A 1 81 ? -5.432 9.933 -1.712 1.00 96.06 81 ASN A N 1
ATOM 612 C CA . ASN A 1 81 ? -5.170 10.576 -2.999 1.00 96.06 81 ASN A CA 1
ATOM 613 C C . ASN A 1 81 ? -3.813 11.292 -3.031 1.00 96.06 81 ASN A C 1
ATOM 615 O O . ASN A 1 81 ? -3.055 11.120 -3.987 1.00 96.06 81 ASN A O 1
ATOM 619 N N . LEU A 1 82 ? -3.464 12.041 -1.980 1.00 97.12 82 LEU A N 1
ATOM 620 C CA . LEU A 1 82 ? -2.154 12.693 -1.870 1.00 97.12 82 LEU A CA 1
ATOM 621 C C . LEU A 1 82 ? -1.007 11.677 -1.865 1.00 97.12 82 LEU A C 1
ATOM 623 O O . LEU A 1 82 ? 0.029 11.910 -2.494 1.00 97.12 82 LEU A O 1
ATOM 627 N N . LEU A 1 83 ? -1.191 10.533 -1.201 1.00 96.62 83 LEU A N 1
ATOM 628 C CA . LEU A 1 83 ? -0.185 9.476 -1.182 1.00 96.62 83 LEU A CA 1
ATOM 629 C C . LEU A 1 83 ? 0.006 8.859 -2.577 1.00 96.62 83 LEU A C 1
ATOM 631 O O . LEU A 1 83 ? 1.138 8.725 -3.035 1.00 96.62 83 LEU A O 1
ATOM 635 N N . ILE A 1 84 ? -1.085 8.573 -3.294 1.00 97.94 84 ILE A N 1
ATOM 636 C CA . ILE A 1 84 ? -1.028 8.081 -4.681 1.00 97.94 84 ILE A CA 1
ATOM 637 C C . ILE A 1 84 ? -0.330 9.098 -5.595 1.00 97.94 84 ILE A C 1
ATOM 639 O O . ILE A 1 84 ? 0.527 8.722 -6.395 1.00 97.94 84 ILE A O 1
ATOM 643 N N . MET A 1 85 ? -0.657 10.389 -5.473 1.00 98.06 85 MET A N 1
ATOM 644 C CA . MET A 1 85 ? 0.016 11.451 -6.232 1.00 98.06 85 MET A CA 1
ATOM 645 C C . MET A 1 85 ? 1.520 11.492 -5.942 1.00 98.06 85 MET A C 1
ATOM 647 O O . MET A 1 85 ? 2.315 11.645 -6.868 1.00 98.06 85 MET A O 1
ATOM 651 N N . THR A 1 86 ? 1.907 11.304 -4.679 1.00 97.50 86 THR A N 1
ATOM 652 C CA . THR A 1 86 ? 3.315 11.256 -4.259 1.00 97.50 86 THR A CA 1
ATOM 653 C C . THR A 1 86 ? 4.045 10.084 -4.913 1.00 97.50 86 THR A C 1
ATOM 655 O O . THR A 1 86 ? 5.119 10.284 -5.474 1.00 97.50 86 THR A O 1
ATOM 658 N N . TYR A 1 87 ? 3.453 8.885 -4.938 1.00 97.94 87 TYR A N 1
ATOM 659 C CA . TYR A 1 87 ? 4.057 7.748 -5.639 1.00 97.94 87 TYR A CA 1
ATOM 660 C C . TYR A 1 87 ? 4.183 7.996 -7.145 1.00 97.94 87 TYR A C 1
ATOM 662 O O . TYR A 1 87 ? 5.221 7.714 -7.743 1.00 97.94 87 TYR A O 1
ATOM 670 N N . ARG A 1 88 ? 3.155 8.579 -7.768 1.00 98.12 88 ARG A N 1
ATOM 671 C CA . ARG A 1 88 ? 3.160 8.877 -9.208 1.00 98.12 88 ARG A CA 1
ATOM 672 C C . ARG A 1 88 ? 4.207 9.906 -9.611 1.00 98.12 88 ARG A C 1
ATOM 674 O O . ARG A 1 88 ? 4.729 9.802 -10.719 1.00 98.12 88 ARG A O 1
ATOM 681 N N . ALA A 1 89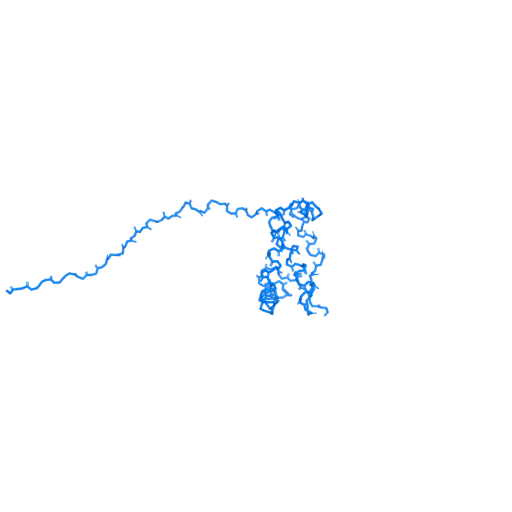 ? 4.541 10.849 -8.728 1.00 98.06 89 ALA A N 1
ATOM 682 C CA . ALA A 1 89 ? 5.573 11.852 -8.985 1.00 98.06 89 ALA A CA 1
ATOM 683 C C . ALA A 1 89 ? 6.931 11.219 -9.343 1.00 98.06 89 ALA A C 1
ATOM 685 O O . ALA A 1 89 ? 7.670 11.784 -10.144 1.00 98.06 89 ALA A O 1
ATOM 686 N N . ASN A 1 90 ? 7.228 10.026 -8.816 1.00 96.19 90 ASN A N 1
ATOM 687 C CA . ASN A 1 90 ? 8.396 9.240 -9.202 1.00 96.19 90 ASN A CA 1
ATOM 688 C C . ASN A 1 90 ? 8.050 7.748 -9.318 1.00 96.19 90 ASN A C 1
ATOM 690 O O . ASN A 1 90 ? 8.572 6.895 -8.601 1.00 96.19 90 ASN A O 1
ATOM 694 N N . ARG A 1 91 ? 7.126 7.443 -10.239 1.00 97.31 91 ARG A N 1
ATOM 695 C CA . ARG A 1 91 ? 6.498 6.119 -10.370 1.00 97.31 91 ARG A CA 1
ATOM 696 C C . ARG A 1 91 ? 7.492 4.958 -10.380 1.00 97.31 91 ARG A C 1
ATOM 698 O O . ARG A 1 91 ? 7.243 3.953 -9.727 1.00 97.31 91 ARG A O 1
ATOM 705 N N . LYS A 1 92 ? 8.585 5.067 -11.146 1.00 97.44 92 LYS A N 1
ATOM 706 C CA . LYS A 1 92 ? 9.548 3.964 -11.281 1.00 97.44 92 LYS A CA 1
ATOM 707 C C . LYS A 1 92 ? 10.218 3.650 -9.944 1.00 97.44 92 LYS A C 1
ATOM 709 O O . LYS A 1 92 ? 10.206 2.497 -9.530 1.00 97.44 92 LYS A O 1
ATOM 714 N N . GLU A 1 93 ? 10.772 4.666 -9.291 1.00 98.00 93 GLU A N 1
ATOM 715 C CA . GLU A 1 93 ? 11.436 4.505 -7.997 1.00 98.00 93 GLU A CA 1
ATOM 716 C C . GLU A 1 93 ? 10.446 4.033 -6.930 1.00 98.00 93 GLU A C 1
ATOM 718 O O . GLU A 1 93 ? 10.739 3.093 -6.202 1.00 98.00 93 GLU A O 1
ATOM 723 N N . ALA A 1 94 ? 9.225 4.579 -6.925 1.00 98.06 94 ALA A N 1
ATOM 724 C CA . ALA A 1 94 ? 8.169 4.137 -6.022 1.00 98.06 94 ALA A CA 1
ATOM 725 C C . ALA A 1 94 ? 7.835 2.645 -6.194 1.00 98.06 94 ALA A C 1
ATOM 727 O O . ALA A 1 94 ? 7.749 1.926 -5.204 1.00 98.06 94 ALA A O 1
ATOM 728 N N . CYS A 1 95 ? 7.674 2.153 -7.427 1.00 98.25 95 CYS A N 1
ATOM 729 C CA . CYS A 1 95 ? 7.444 0.727 -7.672 1.00 98.25 95 CYS A CA 1
ATOM 730 C C . CYS A 1 95 ? 8.631 -0.129 -7.184 1.00 98.25 95 CYS A C 1
ATOM 732 O O . CYS A 1 95 ? 8.421 -1.127 -6.493 1.00 98.25 95 CYS A O 1
ATOM 734 N N . ASP A 1 96 ? 9.868 0.274 -7.496 1.00 97.88 96 ASP A N 1
ATOM 735 C CA . ASP A 1 96 ? 11.074 -0.459 -7.093 1.00 97.88 96 ASP A CA 1
ATOM 736 C C . ASP A 1 96 ? 11.214 -0.514 -5.556 1.00 97.88 96 ASP A C 1
ATOM 738 O O . ASP A 1 96 ? 11.509 -1.570 -4.991 1.00 97.88 96 ASP A O 1
ATOM 742 N N . ASP A 1 97 ? 10.955 0.592 -4.857 1.00 97.75 97 ASP A N 1
ATOM 743 C CA . ASP A 1 97 ? 11.054 0.668 -3.398 1.00 97.75 97 ASP A CA 1
ATOM 744 C C . ASP A 1 97 ? 9.915 -0.057 -2.682 1.00 97.75 97 ASP A C 1
ATOM 746 O O . ASP A 1 97 ? 10.153 -0.731 -1.676 1.00 97.75 97 ASP A O 1
ATOM 750 N N . LEU A 1 98 ? 8.690 0.007 -3.212 1.00 97.81 98 LEU A N 1
ATOM 751 C CA . LEU A 1 98 ? 7.575 -0.784 -2.692 1.00 97.81 98 LEU A CA 1
ATOM 752 C C . LEU A 1 98 ? 7.856 -2.285 -2.834 1.00 97.81 98 LEU A C 1
ATOM 754 O O . LEU A 1 98 ? 7.580 -3.040 -1.903 1.00 97.81 98 LEU A O 1
ATOM 758 N N . TRP A 1 99 ? 8.472 -2.728 -3.935 1.00 98.06 99 TRP A N 1
ATOM 759 C CA . TRP A 1 99 ? 8.890 -4.125 -4.073 1.00 98.06 99 TRP A CA 1
ATOM 760 C C . TRP A 1 99 ? 9.939 -4.528 -3.029 1.00 98.06 99 TRP A C 1
ATOM 762 O O . TRP A 1 99 ? 9.819 -5.593 -2.424 1.00 98.06 99 TRP A O 1
ATOM 772 N N . LYS A 1 100 ? 10.945 -3.683 -2.768 1.00 97.75 100 LYS A N 1
ATOM 773 C CA . LYS A 1 100 ? 11.959 -3.954 -1.729 1.00 97.75 100 LYS A CA 1
ATOM 774 C C . LYS A 1 100 ? 11.352 -4.054 -0.329 1.00 97.75 100 LYS A C 1
ATOM 776 O O . LYS A 1 100 ? 11.804 -4.857 0.477 1.00 97.75 100 LYS A O 1
ATOM 781 N N . GLN A 1 101 ? 10.329 -3.258 -0.030 1.00 97.50 101 GLN A N 1
ATOM 782 C CA . GLN A 1 101 ? 9.704 -3.248 1.295 1.00 97.50 101 GLN A CA 1
ATOM 783 C C . GLN A 1 101 ? 8.684 -4.378 1.484 1.00 97.50 101 GLN A C 1
ATOM 785 O O . GLN A 1 101 ? 8.573 -4.932 2.580 1.00 97.50 101 GLN A O 1
ATOM 790 N N . PHE A 1 102 ? 7.943 -4.721 0.429 1.00 97.56 102 PHE A N 1
ATOM 791 C CA . PHE A 1 102 ? 6.702 -5.492 0.537 1.00 97.56 102 PHE A CA 1
ATOM 792 C C . PHE A 1 102 ? 6.614 -6.702 -0.397 1.00 97.56 102 PHE A C 1
ATOM 794 O O . PHE A 1 102 ? 5.662 -7.475 -0.302 1.00 97.56 102 PHE A O 1
ATOM 801 N N . GLY A 1 103 ? 7.579 -6.886 -1.301 1.00 97.31 103 GLY A N 1
ATOM 802 C CA . GLY A 1 103 ? 7.654 -8.054 -2.177 1.00 97.31 103 GLY A CA 1
ATOM 803 C C . GLY A 1 103 ? 7.890 -9.359 -1.412 1.00 97.31 103 GLY A C 1
ATOM 804 O O . GLY A 1 103 ? 7.969 -9.378 -0.184 1.00 97.31 103 GLY A O 1
ATOM 805 N N . ALA A 1 104 ? 8.053 -10.470 -2.132 1.00 95.12 104 ALA A N 1
ATOM 806 C CA . ALA A 1 104 ? 8.210 -11.802 -1.528 1.00 95.12 104 ALA A CA 1
ATOM 807 C C . ALA A 1 104 ? 9.328 -11.882 -0.465 1.00 95.12 104 ALA A C 1
ATOM 809 O O . ALA A 1 104 ? 9.174 -12.560 0.546 1.00 95.12 104 ALA A O 1
ATOM 810 N N . SER A 1 105 ? 10.421 -11.146 -0.677 1.00 94.88 105 SER A N 1
ATOM 811 C CA . SER A 1 105 ? 11.576 -11.057 0.230 1.00 94.88 105 SER A CA 1
ATOM 812 C C . SER A 1 105 ? 11.664 -9.698 0.938 1.00 94.88 105 SER A C 1
ATOM 814 O O . SER A 1 105 ? 12.758 -9.267 1.293 1.00 94.88 105 SER A O 1
ATOM 816 N N . GLY A 1 106 ? 10.541 -8.985 1.044 1.00 94.69 106 GLY A N 1
ATOM 817 C CA . GLY A 1 106 ? 10.499 -7.596 1.482 1.00 94.69 106 GLY A CA 1
ATOM 818 C C . GLY A 1 106 ? 10.966 -7.371 2.921 1.00 94.69 106 GLY A C 1
ATOM 819 O O . GLY A 1 106 ? 10.804 -8.229 3.785 1.00 94.69 106 GLY A O 1
ATOM 820 N N . GLU A 1 107 ? 11.525 -6.192 3.183 1.00 95.19 107 GLU A N 1
ATOM 821 C CA . GLU A 1 107 ? 12.127 -5.839 4.479 1.00 95.19 107 GLU A CA 1
ATOM 822 C C . GLU A 1 107 ? 11.105 -5.462 5.563 1.00 95.19 107 GLU A C 1
ATOM 824 O O . GLU A 1 107 ? 11.395 -5.568 6.752 1.00 95.19 107 GLU A O 1
ATOM 829 N N . THR A 1 108 ? 9.919 -4.986 5.169 1.00 93.06 108 THR A N 1
ATOM 830 C CA . THR A 1 108 ? 8.917 -4.436 6.098 1.00 93.06 108 THR A CA 1
ATOM 831 C C . THR A 1 108 ? 7.758 -5.397 6.324 1.00 93.06 108 THR A C 1
ATOM 833 O O . THR A 1 108 ? 7.471 -5.763 7.462 1.00 93.06 108 THR A O 1
ATOM 836 N N . LEU A 1 109 ? 7.080 -5.809 5.249 1.00 89.94 109 LEU A N 1
ATOM 837 C CA . LEU A 1 109 ? 6.005 -6.798 5.323 1.00 89.94 109 LEU A CA 1
ATOM 838 C C . LEU A 1 109 ? 6.091 -7.742 4.118 1.00 89.94 109 LEU A C 1
ATOM 840 O O . LEU A 1 109 ? 5.408 -7.514 3.115 1.00 89.94 109 LEU A O 1
ATOM 844 N N . PRO A 1 110 ? 6.972 -8.757 4.183 1.00 94.50 110 PRO A N 1
ATOM 845 C CA . PRO A 1 110 ? 7.200 -9.652 3.061 1.00 94.50 110 PRO A CA 1
ATOM 846 C C . PRO A 1 110 ? 5.922 -10.370 2.619 1.00 94.50 110 PRO A C 1
ATOM 848 O O . PRO A 1 110 ? 5.128 -10.828 3.441 1.00 94.50 110 PRO A O 1
ATOM 851 N N . GLY A 1 111 ? 5.745 -10.474 1.303 1.00 93.81 111 GLY A N 1
ATOM 852 C CA . GLY A 1 111 ? 4.612 -11.152 0.669 1.00 93.81 111 GLY A CA 1
ATOM 853 C C . GLY A 1 111 ? 3.336 -10.316 0.557 1.00 93.81 111 GLY A C 1
ATOM 854 O O . GLY A 1 111 ? 2.333 -10.819 0.063 1.00 93.81 111 GLY A O 1
ATOM 855 N N . LEU A 1 112 ? 3.353 -9.045 0.966 1.00 96.81 112 LEU A N 1
ATOM 856 C CA . LEU A 1 112 ? 2.216 -8.142 0.773 1.00 96.81 112 LEU A CA 1
ATOM 857 C C . LEU A 1 112 ? 2.003 -7.787 -0.711 1.00 96.81 112 LEU A C 1
ATOM 859 O O . LEU A 1 112 ? 0.872 -7.564 -1.146 1.00 96.81 112 LEU A O 1
ATOM 863 N N . LEU A 1 113 ? 3.087 -7.740 -1.486 1.00 97.69 113 LEU A N 1
ATOM 864 C CA . LEU A 1 113 ? 3.076 -7.617 -2.938 1.00 97.69 113 LEU A CA 1
ATOM 865 C C . LEU A 1 113 ? 3.597 -8.908 -3.569 1.00 97.69 113 LEU A C 1
ATOM 867 O O . LEU A 1 113 ? 4.612 -9.469 -3.152 1.00 97.69 113 LEU A O 1
ATOM 871 N N . VAL A 1 114 ? 2.929 -9.338 -4.633 1.00 97.12 114 VAL A N 1
ATOM 872 C CA . 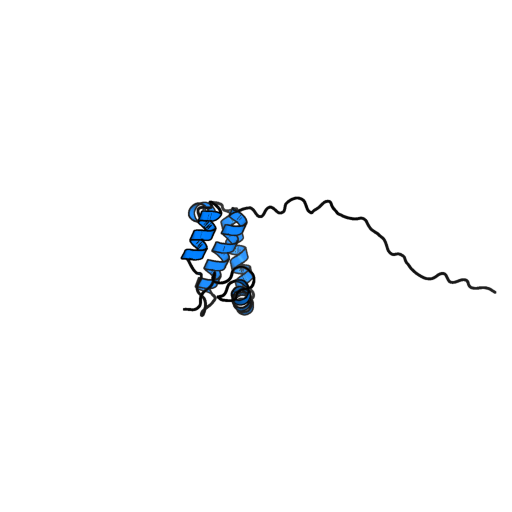VAL A 1 114 ? 3.268 -10.535 -5.405 1.00 97.12 114 VAL A CA 1
ATOM 873 C C . VAL A 1 114 ? 3.525 -10.165 -6.860 1.00 97.12 114 VAL A C 1
ATOM 875 O O . VAL A 1 114 ? 2.993 -9.171 -7.357 1.00 97.12 114 VAL A O 1
ATOM 878 N N . ARG A 1 115 ? 4.336 -10.960 -7.560 1.00 94.44 115 ARG A N 1
ATOM 879 C CA . ARG A 1 115 ? 4.410 -10.893 -9.026 1.00 94.44 115 ARG A CA 1
ATOM 880 C C . ARG A 1 115 ? 3.432 -11.916 -9.613 1.00 94.44 115 ARG A C 1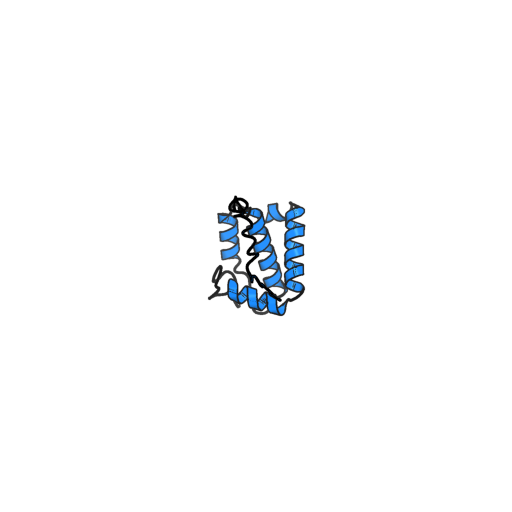
ATOM 882 O O . ARG A 1 115 ? 3.273 -12.970 -8.995 1.00 94.44 115 ARG A O 1
ATOM 889 N N . PRO A 1 116 ? 2.740 -11.587 -10.716 1.00 83.75 116 PRO A N 1
ATOM 890 C CA . PRO A 1 116 ? 1.872 -12.532 -11.415 1.00 83.75 116 PRO A CA 1
ATOM 891 C C . PRO A 1 116 ? 2.637 -13.740 -11.970 1.00 83.75 116 PRO A C 1
ATOM 893 O O . PRO A 1 116 ? 3.866 -13.623 -12.192 1.00 83.75 116 PRO A O 1
#

Mean predicted aligned error: 10.76 Å